Protein AF-A0A015KIK3-F1 (afdb_monomer_lite)

Secondary structure (DSSP, 8-state):
--PPPTTPPPP-HHHHHHHHHHHHHHHHHHHHHHHHH--S-EEEEEEEEEETTTTEEEEEEEEEE----

Sequence (69 aa):
MSVFDPRYKVPDRHQIKEMVIQEFNQCHSNIYKDLQKIPRKVSFSADMWTSTLSSKANLGMTIHYIDQN

InterPro domains:
  IPR052035 Zinc finger BED domain-containing [PTHR46481] (1-69)

Structure (mmCIF, N/CA/C/O backbone):
data_AF-A0A015KIK3-F1
#
_entry.id   AF-A0A015KIK3-F1
#
loop_
_atom_s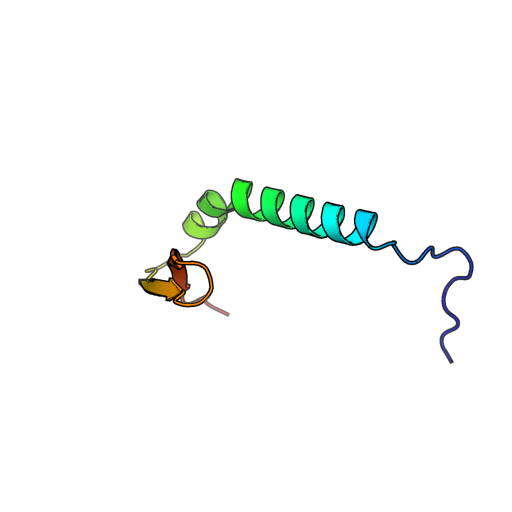ite.group_PDB
_atom_site.id
_atom_site.type_symbol
_atom_site.label_atom_id
_atom_site.label_alt_id
_atom_site.label_comp_id
_atom_site.label_asym_id
_atom_site.label_entity_id
_atom_site.label_seq_id
_atom_site.pdbx_PDB_ins_code
_atom_site.Cartn_x
_atom_site.Cartn_y
_atom_site.Cartn_z
_atom_site.occupancy
_atom_site.B_iso_or_equiv
_atom_site.auth_seq_id
_atom_site.auth_comp_id
_atom_site.auth_asym_id
_atom_site.auth_atom_id
_atom_site.pdbx_PDB_model_num
ATOM 1 N N . MET A 1 1 ? -1.103 -24.591 -27.426 1.00 50.62 1 MET A N 1
ATOM 2 C CA . MET A 1 1 ? -0.061 -23.634 -26.993 1.00 50.62 1 MET A CA 1
ATOM 3 C C . MET A 1 1 ? -0.514 -22.245 -27.398 1.00 50.62 1 MET A C 1
ATOM 5 O O . MET A 1 1 ? -0.669 -22.014 -28.589 1.00 50.62 1 MET A O 1
ATOM 9 N N . SER A 1 2 ? -0.809 -21.356 -26.447 1.00 69.56 2 SER A N 1
ATOM 10 C CA . SER A 1 2 ? -1.092 -19.953 -26.768 1.00 69.56 2 SER A CA 1
ATOM 11 C C . SER A 1 2 ? 0.223 -19.265 -27.125 1.00 69.56 2 SER A C 1
ATOM 13 O O . SER A 1 2 ? 1.099 -19.119 -26.273 1.00 69.56 2 SER A O 1
ATOM 15 N N . VAL A 1 3 ? 0.386 -18.903 -28.394 1.00 75.25 3 VAL A N 1
ATOM 16 C CA . VAL A 1 3 ? 1.527 -18.111 -28.860 1.00 75.25 3 VAL A CA 1
ATOM 17 C C . VAL A 1 3 ? 1.308 -16.679 -28.371 1.00 75.25 3 VAL A C 1
ATOM 19 O O . VAL A 1 3 ? 0.250 -16.104 -28.625 1.00 75.25 3 VAL A O 1
ATOM 22 N N . PHE A 1 4 ? 2.266 -16.125 -27.627 1.00 78.12 4 PHE A N 1
ATOM 23 C CA . PHE A 1 4 ? 2.236 -14.710 -27.250 1.00 78.12 4 PHE A CA 1
ATOM 24 C C . PHE A 1 4 ? 2.220 -13.839 -28.513 1.00 78.12 4 PHE A C 1
ATOM 26 O O . PHE A 1 4 ? 2.888 -14.169 -29.493 1.00 78.12 4 PHE A O 1
ATOM 33 N 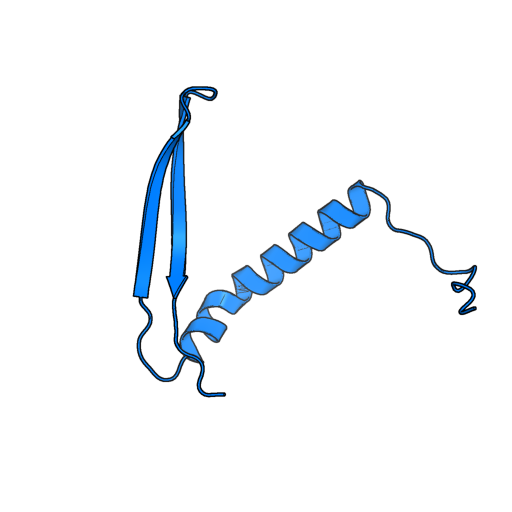N . ASP A 1 5 ? 1.464 -12.737 -28.499 1.00 85.31 5 ASP A N 1
ATOM 34 C CA . ASP A 1 5 ? 1.427 -11.809 -29.633 1.00 85.31 5 ASP A CA 1
ATOM 35 C C . ASP A 1 5 ? 2.848 -11.269 -29.886 1.00 85.31 5 ASP A C 1
ATOM 37 O O . ASP A 1 5 ? 3.406 -10.620 -28.998 1.00 85.31 5 ASP A O 1
ATOM 41 N N . PRO A 1 6 ? 3.450 -11.499 -31.069 1.00 83.94 6 PRO A N 1
ATOM 42 C CA . PRO A 1 6 ? 4.812 -11.051 -31.364 1.00 83.94 6 PRO A CA 1
ATOM 43 C C . PRO A 1 6 ? 4.960 -9.521 -31.360 1.00 83.94 6 PRO A C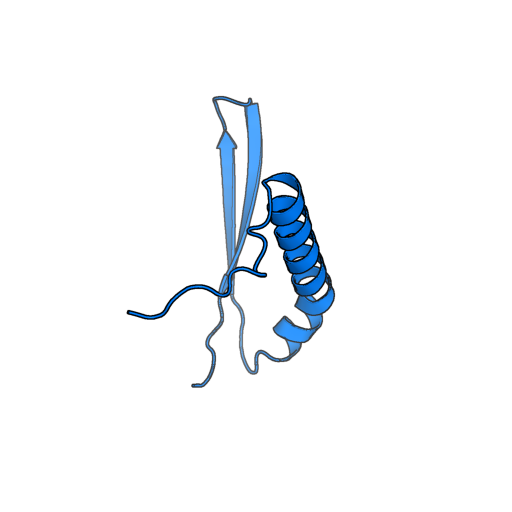 1
ATOM 45 O O . PRO A 1 6 ? 6.076 -9.008 -31.369 1.00 83.94 6 PRO A O 1
ATOM 48 N N . ARG A 1 7 ? 3.850 -8.774 -31.345 1.00 87.44 7 ARG A N 1
ATOM 49 C CA . ARG A 1 7 ? 3.827 -7.311 -31.220 1.00 87.44 7 ARG A CA 1
ATOM 50 C C . ARG A 1 7 ? 3.856 -6.844 -29.765 1.00 87.44 7 ARG A C 1
ATOM 52 O O . ARG A 1 7 ? 4.077 -5.656 -29.527 1.00 87.44 7 ARG A O 1
ATOM 59 N N . TYR A 1 8 ? 3.625 -7.735 -28.798 1.00 87.69 8 TYR A N 1
ATOM 60 C CA . TYR A 1 8 ? 3.665 -7.387 -27.384 1.00 87.69 8 TYR A CA 1
ATOM 61 C C . TYR A 1 8 ? 5.104 -7.099 -26.959 1.00 87.69 8 TYR A C 1
ATOM 63 O O . TYR A 1 8 ? 5.979 -7.963 -27.011 1.00 87.69 8 TYR A O 1
ATOM 71 N N . LYS A 1 9 ? 5.348 -5.865 -26.518 1.00 87.44 9 LYS A N 1
ATOM 72 C CA . LYS A 1 9 ? 6.626 -5.470 -25.933 1.00 87.44 9 LYS A CA 1
ATOM 73 C C . LYS A 1 9 ? 6.532 -5.634 -24.425 1.00 87.44 9 LYS A C 1
ATOM 75 O O . LYS A 1 9 ? 5.726 -4.966 -23.783 1.00 87.44 9 LYS A O 1
ATOM 80 N N . VAL A 1 10 ? 7.358 -6.522 -23.878 1.00 90.69 10 VAL A N 1
ATOM 81 C CA . VAL A 1 10 ? 7.506 -6.665 -22.428 1.00 90.69 10 VAL A CA 1
ATOM 82 C C . VAL A 1 10 ? 8.084 -5.358 -21.881 1.00 90.69 10 VAL A C 1
ATOM 84 O O . VAL A 1 10 ? 9.095 -4.897 -22.418 1.00 90.69 10 VAL A O 1
ATOM 87 N N . PRO A 1 11 ? 7.462 -4.749 -20.857 1.00 94.06 11 PRO A N 1
ATOM 88 C CA . PRO A 1 11 ? 7.944 -3.494 -20.319 1.00 94.06 11 PRO A CA 1
ATOM 89 C C . PRO A 1 11 ? 9.305 -3.680 -19.654 1.00 94.06 11 PRO A C 1
ATOM 91 O O . PRO A 1 11 ? 9.550 -4.667 -18.955 1.00 94.06 11 PRO A O 1
ATOM 94 N N . ASP A 1 12 ? 10.195 -2.717 -19.861 1.00 95.56 12 ASP A N 1
ATOM 95 C CA . ASP A 1 12 ? 11.474 -2.696 -19.166 1.00 95.56 12 ASP A CA 1
ATOM 96 C C . ASP A 1 12 ? 11.313 -2.274 -17.692 1.00 95.56 12 ASP A C 1
ATOM 98 O O . ASP A 1 12 ? 10.240 -1.895 -17.217 1.00 95.56 12 ASP A O 1
ATOM 102 N N . ARG A 1 13 ? 12.411 -2.328 -16.934 1.00 96.81 13 ARG A N 1
ATOM 103 C CA . ARG A 1 13 ? 12.417 -1.973 -15.508 1.00 96.81 13 ARG A CA 1
ATOM 104 C C . ARG A 1 13 ? 11.919 -0.544 -15.238 1.00 96.81 13 ARG A C 1
ATOM 106 O O . ARG A 1 13 ? 11.295 -0.318 -14.201 1.00 96.81 13 ARG A O 1
ATOM 113 N N . HIS A 1 14 ? 12.228 0.415 -16.109 1.00 97.44 14 HIS A N 1
ATOM 114 C CA . HIS A 1 14 ? 11.788 1.802 -15.958 1.00 97.44 14 HIS A CA 1
ATOM 115 C C . HIS A 1 14 ? 10.286 1.911 -16.194 1.00 97.44 14 HIS A C 1
ATOM 117 O O . HIS A 1 14 ? 9.586 2.484 -15.361 1.00 97.44 14 HIS A O 1
ATOM 123 N N . GLN A 1 15 ? 9.791 1.263 -17.247 1.00 97.25 15 GLN A N 1
ATOM 124 C CA . GLN A 1 15 ? 8.365 1.207 -17.557 1.00 97.25 15 GLN A CA 1
ATOM 125 C C . GLN A 1 15 ? 7.571 0.540 -16.430 1.00 97.25 15 GLN A C 1
ATOM 127 O O . GLN A 1 15 ? 6.579 1.096 -15.970 1.00 97.25 15 GLN A O 1
ATOM 132 N N . ILE A 1 16 ? 8.047 -0.589 -15.894 1.00 97.25 16 ILE A N 1
ATOM 133 C CA . ILE A 1 16 ? 7.410 -1.252 -14.745 1.00 97.25 16 ILE A CA 1
ATOM 134 C C . ILE A 1 16 ? 7.361 -0.314 -13.533 1.00 97.25 16 ILE A C 1
ATOM 136 O O . ILE A 1 16 ? 6.332 -0.213 -12.868 1.00 97.25 16 ILE A O 1
ATOM 140 N N . LYS A 1 17 ? 8.457 0.396 -13.237 1.00 97.94 17 LYS A N 1
ATOM 141 C CA . LYS A 1 17 ? 8.496 1.352 -12.122 1.00 97.94 17 LYS A CA 1
ATOM 142 C C . LYS A 1 17 ? 7.466 2.468 -12.307 1.00 97.94 17 LYS A C 1
ATOM 144 O O . LYS A 1 17 ? 6.776 2.811 -11.350 1.00 97.94 17 LYS A O 1
ATOM 149 N N . GLU A 1 18 ? 7.374 3.039 -13.503 1.00 97.88 18 GLU A N 1
ATOM 150 C CA . GLU A 1 18 ? 6.406 4.094 -13.814 1.00 97.88 18 GLU A CA 1
ATOM 151 C C . GLU A 1 18 ? 4.972 3.595 -13.682 1.00 97.88 18 GLU A C 1
ATOM 153 O O . GLU A 1 18 ? 4.166 4.262 -13.038 1.00 97.88 18 GLU A O 1
ATOM 158 N N . MET A 1 19 ? 4.681 2.396 -14.189 1.00 97.12 19 MET A N 1
ATOM 159 C CA . MET A 1 19 ? 3.375 1.755 -14.038 1.00 97.12 19 MET A CA 1
ATOM 160 C C . MET A 1 19 ? 2.997 1.584 -12.559 1.00 97.12 19 MET A C 1
ATOM 162 O O . MET A 1 19 ? 1.893 1.946 -12.165 1.00 97.12 19 MET A O 1
ATOM 166 N N . VAL A 1 20 ? 3.921 1.107 -11.7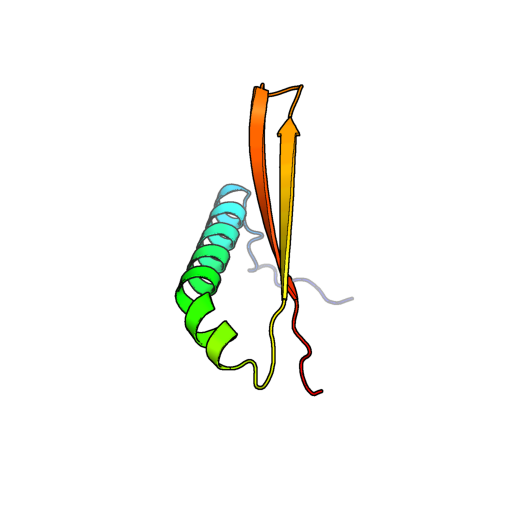13 1.00 97.56 20 VAL A N 1
ATOM 167 C CA . VAL A 1 20 ? 3.680 0.959 -10.263 1.00 97.56 20 VAL A CA 1
ATOM 168 C C . VAL A 1 20 ? 3.428 2.311 -9.590 1.00 97.56 20 VAL A C 1
ATOM 170 O O . VAL A 1 20 ? 2.535 2.424 -8.752 1.00 97.56 20 VAL A O 1
ATOM 173 N N . ILE A 1 21 ? 4.189 3.350 -9.947 1.00 97.88 21 ILE A N 1
ATOM 174 C CA . ILE A 1 21 ? 4.004 4.701 -9.393 1.00 97.88 21 ILE A CA 1
ATOM 175 C C . ILE A 1 21 ? 2.658 5.292 -9.829 1.00 97.88 21 ILE A C 1
ATOM 177 O O . ILE A 1 21 ? 1.975 5.913 -9.017 1.00 97.88 21 ILE A O 1
ATOM 181 N N . GLN A 1 22 ? 2.275 5.117 -11.093 1.00 97.69 22 GLN A N 1
ATOM 182 C CA . GLN A 1 22 ? 0.995 5.591 -11.619 1.00 97.69 22 GLN A CA 1
ATOM 183 C C . GLN A 1 22 ? -0.175 4.921 -10.901 1.00 97.69 22 GLN A C 1
ATOM 185 O O . GLN A 1 22 ? -1.067 5.622 -10.426 1.00 97.69 22 GLN A O 1
ATOM 190 N N . GLU A 1 23 ? -0.124 3.598 -10.745 1.00 96.38 23 GLU A N 1
ATOM 191 C CA . GLU A 1 23 ? -1.137 2.842 -10.007 1.00 96.38 23 GLU A CA 1
ATOM 192 C C . GLU A 1 23 ? -1.220 3.304 -8.547 1.00 96.38 23 GLU A C 1
ATOM 194 O O . GLU A 1 23 ? -2.301 3.607 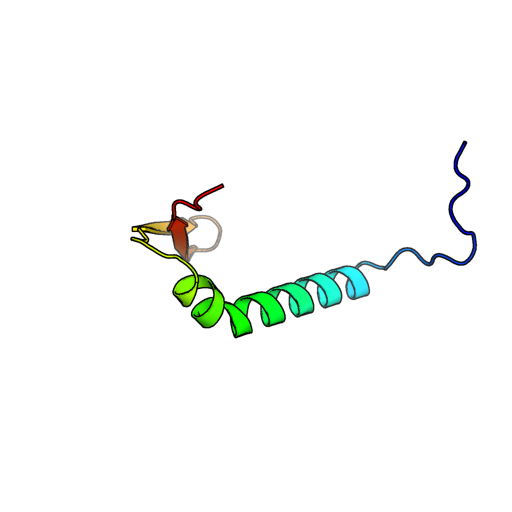-8.043 1.00 96.38 23 GLU A O 1
ATOM 199 N N . PHE A 1 24 ? -0.070 3.459 -7.881 1.00 96.06 24 PHE A N 1
ATOM 200 C CA . PHE A 1 24 ? -0.017 3.984 -6.518 1.00 96.06 24 PHE A CA 1
ATOM 201 C C . PHE A 1 24 ? -0.676 5.364 -6.415 1.00 96.06 24 PHE A C 1
ATOM 203 O O . PHE A 1 24 ? -1.511 5.578 -5.540 1.00 96.06 24 PHE A O 1
ATOM 210 N N . ASN A 1 25 ? -0.336 6.294 -7.310 1.00 96.62 25 ASN A N 1
ATOM 211 C CA . ASN A 1 25 ? -0.894 7.645 -7.297 1.00 96.62 25 ASN A CA 1
ATOM 212 C C . ASN A 1 25 ? -2.405 7.638 -7.549 1.00 96.62 25 ASN A C 1
ATOM 214 O O . ASN A 1 25 ? -3.137 8.393 -6.905 1.00 96.62 25 ASN A O 1
ATOM 218 N N . GLN A 1 26 ? -2.880 6.775 -8.448 1.00 95.50 26 GLN A N 1
ATOM 219 C CA . GLN A 1 26 ? -4.300 6.636 -8.739 1.00 95.50 26 GLN A CA 1
ATOM 220 C C . GLN A 1 26 ? -5.065 6.116 -7.516 1.00 95.50 26 GLN A C 1
ATOM 222 O O . GLN A 1 26 ? -6.045 6.747 -7.108 1.00 95.50 26 GLN A O 1
ATOM 227 N N . CYS A 1 27 ? -4.584 5.042 -6.886 1.00 93.00 27 CYS A N 1
ATOM 228 C CA . CYS A 1 27 ? -5.140 4.499 -5.645 1.00 93.00 27 CYS A CA 1
ATOM 229 C C . CYS A 1 27 ? -5.098 5.528 -4.510 1.00 93.00 27 CYS A C 1
ATOM 231 O O . CYS A 1 27 ? -6.105 5.782 -3.854 1.00 93.00 27 CYS A O 1
ATOM 233 N N . HIS A 1 28 ? -3.961 6.197 -4.320 1.00 92.56 28 HIS A N 1
ATOM 234 C CA . HIS A 1 28 ? -3.788 7.207 -3.281 1.00 92.56 28 HIS A CA 1
ATOM 235 C C . HIS A 1 28 ? -4.738 8.400 -3.468 1.00 92.56 28 HIS A C 1
ATOM 237 O O . HIS A 1 28 ? -5.344 8.863 -2.507 1.00 92.56 28 HIS A O 1
ATOM 243 N N . SER A 1 29 ? -4.935 8.872 -4.704 1.00 94.56 29 SER A N 1
ATOM 244 C CA . SER A 1 29 ? -5.880 9.960 -5.002 1.00 94.56 29 SER A CA 1
ATOM 245 C C . SER A 1 29 ? -7.342 9.592 -4.719 1.00 94.56 29 SER A C 1
ATOM 247 O O . SER A 1 29 ? -8.161 10.464 -4.421 1.00 94.56 29 SER A O 1
ATOM 249 N N . ASN A 1 30 ? -7.669 8.300 -4.781 1.00 93.81 30 ASN A N 1
ATOM 250 C CA . ASN A 1 30 ? -9.018 7.786 -4.581 1.00 93.81 30 ASN A CA 1
ATOM 251 C C . ASN A 1 30 ? -9.255 7.236 -3.173 1.00 93.81 30 ASN A C 1
ATOM 253 O O . ASN A 1 30 ? -10.409 6.990 -2.830 1.00 93.81 30 ASN A O 1
ATOM 257 N N . ILE A 1 31 ? -8.221 7.126 -2.331 1.00 90.94 31 ILE A N 1
ATOM 258 C CA . ILE A 1 31 ? -8.312 6.429 -1.043 1.00 90.94 31 ILE A CA 1
ATOM 259 C C . ILE 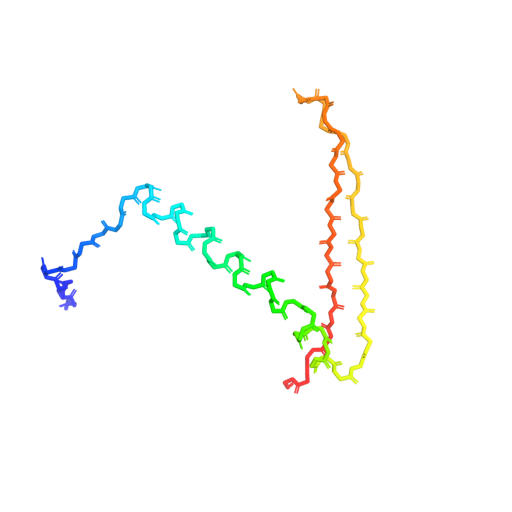A 1 31 ? -9.436 6.967 -0.156 1.00 90.94 31 ILE A C 1
ATOM 261 O O . ILE A 1 31 ? -10.160 6.197 0.461 1.00 90.94 31 ILE A O 1
ATOM 265 N N . TYR A 1 32 ? -9.658 8.285 -0.147 1.00 87.69 32 TYR A N 1
ATOM 266 C CA . TYR A 1 32 ? -10.756 8.883 0.612 1.00 87.69 32 TYR A CA 1
ATOM 267 C C . TYR A 1 32 ? -12.129 8.440 0.090 1.00 87.69 32 TYR A C 1
ATOM 269 O O . TYR A 1 32 ? -13.003 8.082 0.876 1.00 87.69 32 TYR A O 1
ATOM 277 N N . LYS A 1 33 ? -12.306 8.411 -1.237 1.00 91.56 33 LYS A N 1
ATOM 278 C CA . LYS A 1 33 ? -13.542 7.929 -1.871 1.00 91.56 33 LYS A CA 1
ATOM 279 C C . LYS A 1 33 ? -13.755 6.446 -1.589 1.00 91.56 33 LYS A C 1
ATOM 281 O O . LYS A 1 33 ? -14.887 6.031 -1.382 1.00 91.56 33 LYS A O 1
ATOM 286 N N . ASP A 1 34 ? -12.688 5.655 -1.577 1.00 88.81 34 ASP A N 1
ATOM 287 C CA . ASP A 1 34 ? -12.779 4.223 -1.304 1.00 88.81 34 ASP A CA 1
ATOM 288 C C . ASP A 1 34 ? -13.115 3.953 0.165 1.00 88.81 34 ASP A C 1
ATOM 290 O O . ASP A 1 34 ? -13.987 3.136 0.445 1.00 88.81 34 ASP A O 1
ATOM 294 N N . LEU A 1 35 ? -12.551 4.726 1.098 1.00 88.94 35 LEU A N 1
ATOM 295 C CA . LEU A 1 35 ? -12.932 4.672 2.512 1.00 88.94 35 LEU A CA 1
ATOM 296 C C . LEU A 1 35 ? -14.392 5.080 2.743 1.00 88.94 35 LEU A C 1
ATOM 298 O O . LEU A 1 35 ? -15.067 4.468 3.565 1.00 88.94 35 LEU A O 1
ATOM 302 N N . GLN A 1 36 ? -14.903 6.072 2.007 1.00 88.62 36 GLN A N 1
ATOM 303 C CA . GLN A 1 36 ? -16.310 6.484 2.086 1.00 88.62 36 GLN A CA 1
ATOM 304 C C . GLN A 1 36 ? -17.292 5.410 1.599 1.00 88.62 36 GLN A C 1
ATOM 306 O O . GLN A 1 36 ? -18.443 5.407 2.030 1.00 88.62 36 GLN A O 1
ATOM 311 N N . LYS A 1 37 ? -16.867 4.508 0.705 1.00 88.81 37 LYS A N 1
ATOM 312 C CA . LYS A 1 37 ? -17.710 3.399 0.230 1.00 88.81 37 LYS A CA 1
ATOM 313 C C . LYS A 1 37 ? -17.864 2.289 1.268 1.00 88.81 37 LYS A C 1
ATOM 315 O O . LYS A 1 37 ? -18.764 1.468 1.124 1.00 88.81 37 LYS A O 1
ATOM 320 N N . ILE A 1 38 ? -17.012 2.243 2.294 1.00 88.56 38 ILE A N 1
ATOM 321 C CA . ILE A 1 38 ? -17.068 1.206 3.325 1.00 88.56 38 ILE A CA 1
ATOM 322 C C . ILE A 1 38 ? -18.313 1.457 4.195 1.00 88.56 38 ILE A C 1
ATOM 324 O O . ILE A 1 38 ? -18.367 2.456 4.911 1.00 88.56 38 ILE A O 1
ATOM 328 N N . PRO A 1 39 ? -19.316 0.560 4.190 1.00 81.50 39 PRO A N 1
ATOM 329 C CA . PRO A 1 39 ? -20.638 0.847 4.758 1.00 81.50 39 PRO A CA 1
ATOM 330 C C . PRO A 1 39 ? -20.673 0.852 6.292 1.00 81.50 39 PRO A C 1
ATOM 332 O O . PRO A 1 39 ? -21.677 1.232 6.895 1.00 81.50 39 PRO A O 1
ATOM 335 N N . ARG A 1 40 ? -19.621 0.349 6.946 1.00 82.44 40 ARG A N 1
ATOM 336 C CA . ARG A 1 40 ? -19.585 0.121 8.395 1.00 82.44 40 ARG A CA 1
ATOM 337 C C . ARG A 1 40 ? -18.345 0.754 9.023 1.00 82.44 40 ARG A C 1
ATOM 339 O O . ARG A 1 40 ? -18.070 1.930 8.835 1.00 82.44 40 ARG A O 1
ATOM 346 N N . LYS A 1 41 ? -17.644 -0.008 9.859 1.00 87.62 41 LYS A N 1
ATOM 347 C CA . LYS A 1 41 ? -16.503 0.449 10.642 1.00 87.62 41 LYS A CA 1
ATOM 348 C C . LYS A 1 41 ? -15.216 0.033 9.949 1.00 87.62 41 LYS A C 1
ATOM 350 O O . LYS A 1 41 ? -15.149 -1.037 9.348 1.00 87.62 41 LYS A O 1
ATOM 355 N N . VAL A 1 42 ? -14.204 0.865 10.124 1.00 91.31 42 VAL A N 1
ATOM 356 C CA . VAL A 1 42 ? -12.816 0.575 9.776 1.00 91.31 42 VAL A CA 1
ATOM 357 C C . VAL A 1 42 ? -12.002 0.484 11.062 1.00 91.31 42 VAL A C 1
ATOM 359 O O . VAL A 1 42 ? -12.313 1.167 12.043 1.00 91.31 42 VAL A O 1
ATOM 362 N N . SER A 1 43 ? -10.967 -0.346 11.075 1.00 93.31 43 SER A N 1
ATOM 363 C CA . SER A 1 43 ? -9.940 -0.329 12.114 1.00 93.31 43 SER A CA 1
ATOM 364 C C . SER A 1 43 ? -8.578 -0.045 11.496 1.00 93.31 43 SER A C 1
ATOM 366 O O . SER A 1 43 ? -8.308 -0.392 10.349 1.00 93.31 43 SER A O 1
ATOM 368 N N . PHE A 1 44 ? -7.718 0.616 12.264 1.00 93.81 44 PHE A N 1
ATOM 369 C CA . PHE A 1 44 ? -6.366 0.957 11.845 1.00 93.81 44 PHE A CA 1
ATOM 370 C C . PHE A 1 44 ? -5.381 0.235 12.752 1.00 93.81 44 PHE A C 1
ATOM 372 O O . PHE A 1 44 ? -5.498 0.313 13.975 1.00 93.81 44 PHE A O 1
ATOM 379 N N . SER A 1 45 ? -4.405 -0.442 12.159 1.00 96.94 45 SER A N 1
ATOM 380 C CA . SER A 1 45 ? -3.231 -0.930 12.876 1.00 96.94 45 SER A CA 1
ATOM 381 C C . SER A 1 45 ? -2.018 -0.132 12.422 1.00 96.94 45 SER A C 1
ATOM 383 O O . SER A 1 45 ? -1.744 -0.047 11.222 1.00 96.94 45 SER A O 1
ATOM 385 N N . ALA A 1 46 ? -1.303 0.442 13.382 1.00 97.25 46 ALA A N 1
ATOM 386 C CA . ALA A 1 46 ? -0.027 1.097 13.162 1.00 97.25 46 ALA A CA 1
ATOM 387 C C . ALA A 1 46 ? 1.078 0.207 13.729 1.00 97.25 46 ALA A C 1
ATOM 389 O O . ALA A 1 46 ? 1.017 -0.180 14.894 1.00 97.25 46 ALA A O 1
ATOM 390 N N . ASP A 1 47 ? 2.066 -0.109 12.902 1.00 96.75 47 ASP A N 1
ATOM 391 C CA . ASP A 1 47 ? 3.292 -0.775 13.314 1.00 96.75 47 ASP A CA 1
ATOM 392 C C . ASP A 1 47 ? 4.449 0.213 13.179 1.00 96.75 47 ASP A C 1
ATOM 394 O O . ASP A 1 47 ? 4.628 0.851 12.139 1.00 96.75 47 ASP A O 1
ATOM 398 N N . MET A 1 48 ? 5.210 0.377 14.254 1.00 96.50 48 MET A N 1
ATOM 399 C CA . MET A 1 48 ? 6.327 1.306 14.322 1.00 96.50 48 MET A CA 1
ATOM 400 C C . MET A 1 48 ? 7.576 0.538 14.693 1.00 96.50 48 MET A C 1
ATOM 402 O O . MET A 1 48 ? 7.638 -0.107 15.737 1.00 96.50 48 MET A O 1
ATOM 406 N N . TRP A 1 49 ? 8.607 0.669 13.869 1.00 95.75 49 TRP A N 1
ATOM 407 C CA . TRP A 1 49 ? 9.885 0.038 14.144 1.00 95.75 49 TRP A CA 1
ATOM 408 C C . TRP A 1 49 ? 11.033 0.909 13.665 1.00 95.75 49 TRP A C 1
ATOM 410 O O . TRP A 1 49 ? 10.953 1.623 12.660 1.00 95.75 49 TRP A O 1
ATOM 420 N N . THR A 1 50 ? 12.149 0.806 14.374 1.00 96.25 50 THR A N 1
ATOM 421 C CA . THR A 1 50 ? 13.411 1.391 13.938 1.00 96.25 50 THR A CA 1
ATOM 422 C C . THR A 1 50 ? 14.225 0.304 13.261 1.00 96.25 50 THR A C 1
ATOM 424 O O . THR A 1 50 ? 14.532 -0.724 13.859 1.00 96.25 50 THR A O 1
ATOM 427 N N . SER A 1 51 ? 14.590 0.525 12.003 1.00 92.50 51 SER A N 1
ATOM 428 C CA . SER A 1 51 ? 15.544 -0.343 11.320 1.00 92.50 51 SER A CA 1
ATOM 429 C C . SER A 1 51 ? 16.935 -0.087 11.890 1.00 92.50 51 SER A C 1
ATOM 431 O O . SER A 1 51 ? 17.473 1.010 11.737 1.00 92.50 51 SER A O 1
ATOM 433 N N . THR A 1 52 ? 17.527 -1.098 12.523 1.00 90.44 52 THR A N 1
ATOM 434 C CA . THR A 1 52 ? 18.895 -1.036 13.063 1.00 90.44 52 THR A CA 1
ATOM 435 C C . THR A 1 52 ? 19.952 -0.945 11.963 1.00 90.44 52 THR A C 1
ATOM 437 O O . THR A 1 52 ? 21.021 -0.391 12.186 1.00 90.44 52 THR A O 1
ATOM 440 N N . LEU A 1 53 ? 19.640 -1.436 10.758 1.00 90.62 53 LEU A N 1
ATOM 441 C CA . LEU A 1 53 ? 20.538 -1.416 9.600 1.00 90.62 53 LEU A CA 1
ATOM 442 C C . LEU A 1 53 ? 20.598 -0.050 8.912 1.00 90.62 53 LEU A C 1
ATOM 444 O O . LEU A 1 53 ? 21.626 0.310 8.350 1.00 90.62 53 LEU A O 1
ATOM 448 N N . SER A 1 54 ? 19.497 0.706 8.925 1.00 89.88 54 SER A N 1
ATOM 449 C CA . SER A 1 54 ? 19.428 2.014 8.261 1.00 89.88 54 SER A CA 1
ATOM 450 C C . SER A 1 54 ? 19.316 3.190 9.229 1.00 89.88 54 SER A C 1
ATOM 452 O O . SER A 1 54 ? 19.256 4.326 8.767 1.00 89.88 54 SER A O 1
ATOM 454 N N . SER A 1 55 ? 19.219 2.933 10.538 1.00 91.62 55 SER A N 1
ATOM 455 C CA . SER A 1 55 ? 18.938 3.923 11.591 1.00 91.62 55 SER A CA 1
ATOM 456 C C . SER A 1 55 ? 17.720 4.806 11.288 1.00 91.62 55 SER A C 1
ATOM 458 O O . SER A 1 55 ? 17.682 5.981 11.643 1.00 91.62 55 SER A O 1
ATOM 460 N N . LYS A 1 56 ? 16.719 4.245 10.595 1.00 94.31 56 LYS A N 1
ATOM 461 C CA . LYS A 1 56 ? 15.487 4.952 10.216 1.00 94.31 56 LYS A CA 1
ATOM 462 C C . LYS A 1 56 ? 14.324 4.442 11.044 1.00 94.31 56 LYS A C 1
ATOM 464 O O . LYS A 1 56 ? 14.146 3.229 11.155 1.00 94.31 56 LYS A O 1
ATOM 469 N N . ALA A 1 57 ? 13.525 5.369 11.557 1.00 94.44 57 ALA A N 1
ATOM 470 C CA . ALA A 1 57 ? 12.207 5.067 12.088 1.00 94.44 57 ALA A CA 1
ATOM 471 C C . ALA A 1 57 ? 11.221 4.897 10.926 1.00 94.44 57 ALA A C 1
ATOM 473 O O . ALA A 1 57 ? 11.207 5.707 9.997 1.00 94.44 57 ALA A O 1
ATOM 474 N N . ASN A 1 58 ? 10.416 3.842 10.982 1.00 94.62 58 ASN A N 1
ATOM 475 C CA . ASN A 1 58 ? 9.371 3.546 10.012 1.00 94.62 58 ASN A CA 1
ATOM 476 C C . ASN A 1 58 ? 8.024 3.473 10.732 1.00 94.62 58 ASN A C 1
ATOM 478 O O . ASN A 1 58 ? 7.950 3.045 11.885 1.00 94.62 58 ASN A O 1
ATOM 482 N N . LEU A 1 59 ? 6.973 3.876 10.023 1.00 95.81 59 LEU A N 1
ATOM 483 C CA . LEU A 1 59 ? 5.584 3.719 10.430 1.00 95.81 59 LEU A CA 1
ATOM 484 C C . LEU A 1 59 ? 4.847 3.030 9.282 1.00 95.81 59 LEU A C 1
ATOM 486 O O . LEU A 1 59 ? 4.679 3.609 8.209 1.00 95.81 59 LEU A O 1
ATOM 490 N N . GLY A 1 60 ? 4.425 1.794 9.509 1.00 95.94 60 GLY A N 1
ATOM 491 C CA . GLY A 1 60 ? 3.475 1.091 8.660 1.00 95.94 60 GLY A CA 1
ATOM 492 C C . GLY A 1 60 ? 2.066 1.311 9.192 1.00 95.94 60 GLY A C 1
ATOM 493 O O . GLY A 1 60 ? 1.818 1.118 10.377 1.00 95.94 60 GLY A O 1
ATOM 494 N N . MET A 1 61 ? 1.129 1.697 8.332 1.00 95.38 61 MET A N 1
ATOM 495 C CA . MET A 1 61 ? -0.283 1.812 8.695 1.00 95.38 61 MET A CA 1
ATOM 496 C C . MET A 1 61 ? -1.112 0.927 7.773 1.00 95.38 61 MET A C 1
ATOM 498 O O . MET A 1 61 ? -0.961 0.986 6.556 1.00 95.38 61 MET A O 1
ATOM 502 N N . THR A 1 62 ? -1.983 0.107 8.356 1.00 95.31 62 THR A N 1
ATOM 503 C CA . THR A 1 62 ? -2.903 -0.770 7.620 1.00 95.31 62 THR A CA 1
ATOM 504 C C . THR A 1 62 ? -4.334 -0.470 8.037 1.00 95.31 62 THR A C 1
ATOM 506 O O . THR A 1 62 ? -4.615 -0.303 9.225 1.00 95.31 62 THR A O 1
ATOM 509 N N . ILE A 1 63 ? -5.227 -0.400 7.053 1.00 92.88 63 ILE A N 1
ATOM 510 C CA . ILE A 1 63 ? -6.663 -0.206 7.251 1.00 92.88 63 ILE A CA 1
ATOM 511 C C . ILE A 1 63 ? -7.342 -1.555 7.050 1.00 92.88 63 ILE A C 1
ATOM 513 O O . ILE A 1 63 ? -7.179 -2.175 6.002 1.00 92.88 63 ILE A O 1
ATOM 517 N N . HIS A 1 64 ? -8.115 -1.992 8.037 1.00 92.75 64 HIS A N 1
ATOM 518 C CA . HIS A 1 64 ? -8.904 -3.216 7.976 1.00 92.75 64 HIS A CA 1
ATOM 519 C C . HIS A 1 64 ? -10.383 -2.854 7.936 1.00 92.75 64 HIS A C 1
ATOM 521 O O . HIS A 1 64 ? -10.852 -1.993 8.687 1.00 92.75 64 HIS A O 1
ATOM 527 N N . TYR A 1 65 ? -11.130 -3.520 7.066 1.00 91.38 65 TYR A N 1
ATOM 528 C CA . TYR A 1 65 ? -12.572 -3.361 6.954 1.00 91.38 65 TYR A CA 1
ATOM 529 C C . TYR A 1 65 ? -13.219 -4.678 6.535 1.00 91.38 65 TYR A C 1
ATOM 531 O O . TYR A 1 65 ? -12.548 -5.582 6.044 1.00 91.38 65 TYR A O 1
ATOM 539 N N . ILE A 1 66 ? -14.527 -4.785 6.763 1.00 89.12 66 ILE A N 1
ATOM 540 C CA . ILE A 1 66 ? -15.330 -5.920 6.306 1.00 89.12 66 ILE A CA 1
ATOM 541 C C . ILE A 1 66 ? -16.132 -5.446 5.103 1.00 89.12 66 ILE A C 1
ATOM 543 O O . ILE A 1 66 ? -16.968 -4.550 5.241 1.00 89.12 66 ILE A O 1
ATOM 547 N N . ASP A 1 67 ? -15.869 -6.056 3.953 1.00 83.06 67 ASP A N 1
ATOM 548 C CA . ASP A 1 67 ? -16.701 -5.912 2.764 1.00 83.06 67 ASP A CA 1
ATOM 549 C C . ASP A 1 67 ? -17.846 -6.935 2.801 1.00 83.06 67 ASP A C 1
ATOM 551 O O . ASP A 1 67 ? -17.664 -8.061 3.267 1.00 83.06 67 ASP A O 1
ATOM 555 N N . GLN A 1 68 ? -19.037 -6.533 2.367 1.00 70.44 68 GLN A N 1
ATOM 556 C CA . GLN A 1 68 ? -20.244 -7.365 2.396 1.00 70.44 68 GLN A CA 1
ATOM 557 C C . GLN A 1 68 ? -20.428 -8.145 1.089 1.00 70.44 68 GLN A C 1
ATOM 559 O O . GLN A 1 68 ? -21.474 -8.019 0.454 1.00 70.44 68 GLN A O 1
ATOM 564 N N . ASN A 1 69 ? -19.435 -8.939 0.688 1.00 57.31 69 ASN A N 1
ATOM 565 C CA . ASN A 1 69 ? -19.701 -9.985 -0.304 1.00 57.31 69 ASN A CA 1
ATOM 566 C C . ASN A 1 69 ? -20.561 -11.095 0.307 1.00 57.31 69 ASN A C 1
ATOM 568 O O . ASN A 1 69 ? -20.186 -11.597 1.393 1.00 57.31 69 ASN A O 1
#

Foldseek 3Di:
DDDDDPPDDDDDPVRVVVVVVVVVVVCVVCVVVVVVPQPDDKDKDWDWDQDPVVRDIDIDIDIDGDDDD

Radius of gyration: 18.92 Å; chains: 1; bounding box: 41×34×46 Å

pLDDT: mean 90.44, std 8.81, range [50.62, 97.94]

Organism: Rhizophagus irregularis (strain DAOM 197198w) (NCBI:txid1432141)